Protein AF-A0A8T3NVM3-F1 (afdb_monomer)

Structure (mmCIF, N/CA/C/O backbone):
data_AF-A0A8T3NVM3-F1
#
_entry.id   AF-A0A8T3NVM3-F1
#
loop_
_atom_site.group_PDB
_atom_site.id
_atom_site.type_symbol
_atom_site.label_atom_id
_atom_site.label_alt_id
_atom_site.label_comp_id
_atom_site.label_asym_id
_atom_site.label_entity_id
_atom_site.label_seq_id
_atom_site.pdbx_PDB_ins_code
_atom_site.Cartn_x
_atom_site.Cartn_y
_atom_site.Cartn_z
_atom_site.occupancy
_atom_site.B_iso_or_equiv
_atom_site.auth_seq_id
_atom_site.auth_comp_id
_atom_site.auth_asym_id
_atom_site.auth_atom_id
_atom_site.pdbx_PDB_model_num
ATOM 1 N N . MET A 1 1 ? -12.318 -1.251 -34.751 1.00 45.16 1 MET A N 1
ATOM 2 C CA . MET A 1 1 ? -11.716 -2.064 -33.674 1.00 45.16 1 MET A CA 1
ATOM 3 C C . MET A 1 1 ? -10.345 -1.465 -33.375 1.00 45.16 1 MET A C 1
ATOM 5 O O . MET A 1 1 ? -9.467 -1.567 -34.219 1.00 45.16 1 MET A O 1
ATOM 9 N N . ARG A 1 2 ? -10.193 -0.688 -32.292 1.00 40.38 2 ARG A N 1
ATOM 10 C CA . ARG A 1 2 ? -8.887 -0.103 -31.922 1.00 40.38 2 ARG A CA 1
ATOM 11 C C . ARG A 1 2 ? -8.087 -1.161 -31.154 1.00 40.38 2 ARG A C 1
ATOM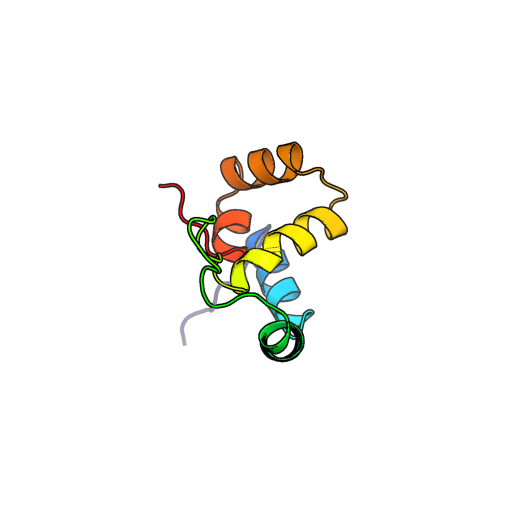 13 O O . ARG A 1 2 ? -8.696 -1.830 -30.320 1.00 40.38 2 ARG A O 1
ATOM 20 N N . PRO A 1 3 ? -6.779 -1.332 -31.400 1.00 49.97 3 PRO A N 1
ATOM 21 C CA . PRO A 1 3 ? -5.987 -2.246 -30.597 1.00 49.97 3 PRO A CA 1
ATOM 22 C C . PRO A 1 3 ? -5.873 -1.642 -29.196 1.00 49.97 3 PRO A C 1
ATOM 24 O O . PRO A 1 3 ? -5.364 -0.534 -29.031 1.00 49.97 3 PRO A O 1
ATOM 27 N N . ILE A 1 4 ? -6.390 -2.347 -28.191 1.00 55.59 4 ILE A N 1
ATOM 28 C CA . ILE A 1 4 ? -6.073 -2.050 -26.796 1.00 55.59 4 ILE A CA 1
ATOM 29 C C . ILE A 1 4 ? -4.613 -2.463 -26.657 1.00 55.59 4 ILE A C 1
ATOM 31 O O . ILE A 1 4 ? -4.301 -3.652 -26.655 1.00 55.59 4 ILE A O 1
ATOM 35 N N . ALA A 1 5 ? -3.704 -1.491 -26.666 1.00 55.91 5 ALA A N 1
ATOM 36 C CA . ALA A 1 5 ? -2.312 -1.765 -26.366 1.00 55.91 5 ALA A CA 1
ATOM 37 C C . ALA A 1 5 ? -2.269 -2.398 -24.970 1.00 55.91 5 ALA A C 1
ATOM 39 O O . ALA A 1 5 ? -2.652 -1.755 -23.994 1.00 55.91 5 ALA A O 1
ATOM 40 N N . SER A 1 6 ? -1.864 -3.668 -24.880 1.00 56.72 6 SER A N 1
ATOM 41 C CA . SER A 1 6 ? -1.624 -4.301 -23.587 1.00 56.72 6 SER A CA 1
ATOM 42 C C . SER A 1 6 ? -0.598 -3.455 -22.834 1.00 56.72 6 SER A C 1
ATOM 44 O O . SER A 1 6 ? 0.442 -3.128 -23.423 1.00 56.72 6 SER A O 1
ATOM 46 N N . PRO A 1 7 ? -0.867 -3.072 -21.576 1.00 55.16 7 PRO A N 1
ATOM 47 C CA . PRO A 1 7 ? 0.118 -2.364 -20.776 1.00 55.16 7 PRO A CA 1
ATOM 48 C C . PRO A 1 7 ? 1.386 -3.227 -20.730 1.00 55.16 7 PRO A C 1
ATOM 50 O O . PRO A 1 7 ? 1.319 -4.432 -20.495 1.00 55.16 7 PRO A O 1
ATOM 53 N N . ARG A 1 8 ? 2.542 -2.637 -21.038 1.00 56.28 8 ARG A N 1
ATOM 54 C CA . ARG A 1 8 ? 3.854 -3.277 -20.874 1.00 56.28 8 ARG A CA 1
ATOM 55 C C . ARG A 1 8 ? 4.617 -2.500 -19.805 1.00 56.28 8 ARG A C 1
ATOM 57 O O . ARG A 1 8 ? 4.541 -1.274 -19.793 1.00 56.28 8 ARG A O 1
ATOM 64 N N . GLY A 1 9 ? 5.350 -3.198 -18.940 1.00 66.50 9 GLY A N 1
ATOM 65 C CA . GLY A 1 9 ? 6.111 -2.591 -17.839 1.00 66.50 9 GLY A CA 1
ATOM 66 C C . GLY A 1 9 ? 5.292 -2.387 -16.558 1.00 66.50 9 GLY A C 1
ATOM 67 O O . GLY A 1 9 ? 4.285 -3.061 -16.352 1.00 66.50 9 GLY A O 1
ATOM 68 N N . GLU A 1 10 ? 5.726 -1.456 -15.706 1.00 59.31 10 GLU A N 1
ATOM 69 C CA . GLU A 1 10 ? 5.193 -1.186 -14.354 1.00 59.31 10 GLU A CA 1
ATOM 70 C C . GLU A 1 10 ? 3.664 -1.015 -14.313 1.00 59.31 10 GLU A C 1
ATOM 72 O O . GLU A 1 10 ? 3.008 -1.506 -13.401 1.00 59.31 10 GLU A O 1
ATOM 77 N N . ASN A 1 11 ? 3.061 -0.422 -15.347 1.00 67.69 11 ASN A N 1
ATOM 78 C CA . ASN A 1 11 ? 1.606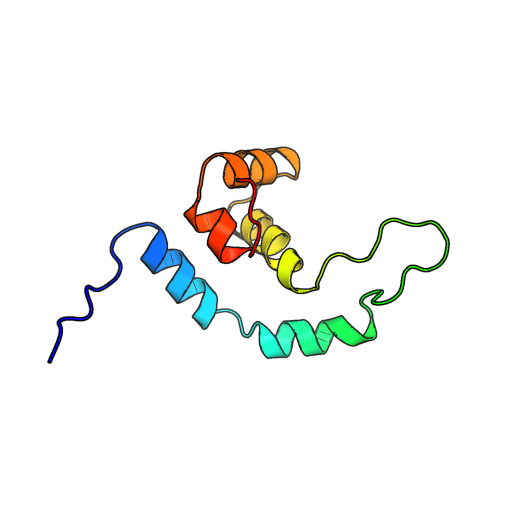 -0.244 -15.435 1.00 67.69 11 ASN A CA 1
ATOM 79 C C . ASN A 1 11 ? 0.820 -1.565 -15.480 1.00 67.69 11 ASN A C 1
ATOM 81 O O . ASN A 1 11 ? -0.308 -1.621 -15.001 1.00 67.69 11 ASN A O 1
ATOM 85 N N . ALA A 1 12 ? 1.390 -2.628 -16.056 1.00 75.12 12 ALA A N 1
ATOM 86 C CA . ALA A 1 12 ? 0.734 -3.934 -16.103 1.00 75.12 12 ALA A CA 1
ATOM 87 C C . ALA A 1 12 ? 0.686 -4.577 -14.714 1.00 75.12 12 ALA A C 1
ATOM 89 O O . ALA A 1 12 ? -0.336 -5.136 -14.335 1.00 75.12 12 ALA A O 1
ATOM 90 N N . PHE A 1 13 ? 1.768 -4.439 -13.943 1.00 77.88 13 PHE A N 1
ATOM 91 C CA . PHE A 1 13 ? 1.847 -4.951 -12.579 1.00 77.88 13 PHE A CA 1
ATOM 92 C C . PHE A 1 13 ? 0.761 -4.333 -11.692 1.00 77.88 13 PHE A C 1
ATOM 94 O O . PHE A 1 13 ? 0.015 -5.062 -11.046 1.00 77.88 13 PHE A O 1
ATOM 101 N N . TRP A 1 14 ? 0.603 -3.007 -11.729 1.00 80.69 14 TRP A N 1
ATOM 102 C CA . TRP A 1 14 ? -0.415 -2.319 -10.927 1.00 80.69 14 TRP A CA 1
ATOM 103 C C . TRP A 1 14 ? -1.841 -2.690 -11.325 1.00 80.69 14 TRP A C 1
ATOM 105 O O . TRP A 1 14 ? -2.685 -2.865 -10.454 1.00 80.69 14 TRP A O 1
ATOM 115 N N . ILE A 1 15 ? -2.104 -2.894 -12.619 1.00 82.00 15 ILE A N 1
ATOM 116 C CA . ILE A 1 15 ? -3.412 -3.368 -13.095 1.00 82.00 15 ILE A CA 1
ATOM 117 C C . ILE A 1 15 ? -3.720 -4.777 -12.578 1.00 82.00 15 ILE A C 1
ATOM 119 O O . ILE A 1 15 ? -4.869 -5.063 -12.247 1.00 82.00 15 ILE A O 1
ATOM 123 N N . GLU A 1 16 ? -2.727 -5.661 -12.499 1.00 84.94 16 GLU A N 1
ATOM 124 C CA . GLU A 1 16 ? -2.940 -6.985 -11.910 1.00 84.94 16 GLU A CA 1
ATOM 125 C C . GLU A 1 16 ? -3.118 -6.902 -10.388 1.00 84.94 16 GLU A C 1
ATOM 127 O O . GLU A 1 16 ? -4.007 -7.555 -9.849 1.00 84.94 16 GLU A O 1
ATOM 132 N N . MET A 1 17 ? -2.366 -6.049 -9.683 1.00 84.25 17 MET A N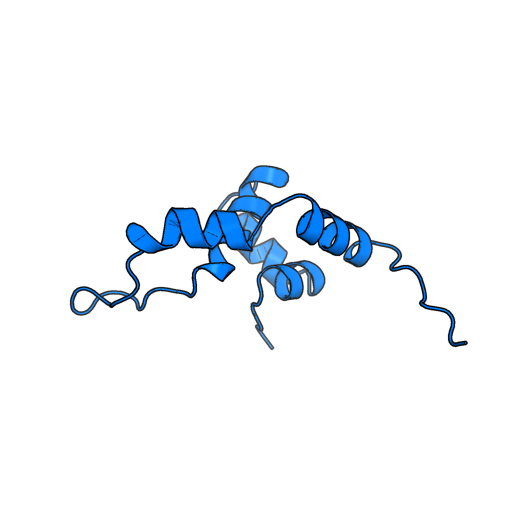 1
ATOM 133 C CA . MET A 1 17 ? -2.560 -5.837 -8.239 1.00 84.25 17 MET A CA 1
ATOM 134 C C . MET A 1 17 ? -3.938 -5.250 -7.906 1.00 84.25 17 MET A C 1
ATOM 136 O O . MET A 1 17 ? -4.539 -5.641 -6.906 1.00 84.25 17 MET A O 1
ATOM 140 N N . GLU A 1 18 ? -4.485 -4.394 -8.773 1.00 82.94 18 GLU A N 1
ATOM 141 C CA . GLU A 1 18 ? -5.870 -3.905 -8.684 1.00 82.94 18 GLU A CA 1
ATOM 142 C C . GLU A 1 18 ? -6.923 -5.016 -8.792 1.00 82.94 18 GLU A C 1
ATOM 144 O O . GLU A 1 18 ? -8.030 -4.875 -8.283 1.00 82.94 18 GLU A O 1
ATOM 149 N N . ARG A 1 19 ? -6.591 -6.138 -9.441 1.00 86.19 19 ARG A N 1
ATOM 150 C CA . ARG A 1 19 ? -7.493 -7.292 -9.583 1.00 86.19 19 ARG A CA 1
ATOM 151 C C . ARG A 1 19 ? -7.309 -8.337 -8.494 1.00 86.19 19 ARG A C 1
ATOM 153 O O . ARG A 1 19 ? -8.260 -9.039 -8.169 1.00 86.19 19 ARG A O 1
ATOM 160 N N . VAL A 1 20 ? -6.086 -8.495 -7.991 1.00 89.62 20 VAL A N 1
ATOM 161 C CA . VAL A 1 20 ? -5.750 -9.526 -6.998 1.00 89.62 20 VAL A CA 1
ATOM 162 C C . VAL A 1 20 ? -6.334 -9.186 -5.631 1.00 89.62 20 VAL A C 1
ATOM 164 O O . VAL A 1 20 ? -6.789 -10.082 -4.922 1.00 89.62 20 VAL A O 1
ATOM 167 N N . VAL A 1 21 ? -6.325 -7.908 -5.253 1.00 88.12 21 VAL A N 1
ATOM 168 C CA . VAL A 1 21 ? -6.872 -7.464 -3.970 1.00 88.12 21 VAL A CA 1
ATOM 169 C C . VAL A 1 21 ? -8.333 -7.038 -4.152 1.00 88.12 21 VAL A C 1
ATOM 171 O O . VAL A 1 21 ? -8.612 -6.180 -4.990 1.00 88.12 21 VAL A O 1
ATOM 174 N N . PRO A 1 22 ? -9.284 -7.571 -3.362 1.00 90.88 22 PRO A N 1
ATOM 175 C CA . PRO A 1 22 ? -10.677 -7.141 -3.412 1.00 90.88 22 PRO A CA 1
ATOM 176 C C . PRO A 1 22 ? -10.850 -5.809 -2.662 1.00 90.88 22 PRO A C 1
ATOM 178 O O . PRO A 1 22 ? -11.362 -5.765 -1.545 1.00 90.88 22 PRO A O 1
ATOM 181 N N . TRP A 1 23 ? -10.395 -4.704 -3.262 1.00 88.12 23 TRP A N 1
ATOM 182 C CA . TRP A 1 23 ? -10.332 -3.388 -2.608 1.00 88.12 23 TRP A CA 1
ATOM 183 C C . TRP A 1 23 ? -11.667 -2.917 -2.038 1.00 88.12 23 TRP A C 1
ATOM 185 O O . TRP A 1 23 ? -11.705 -2.434 -0.914 1.00 88.12 23 TRP A O 1
ATOM 195 N N . ALA A 1 24 ? -12.767 -3.102 -2.771 1.00 87.81 24 ALA A N 1
ATOM 196 C CA . ALA A 1 24 ? -14.091 -2.689 -2.309 1.00 87.81 24 ALA A CA 1
ATOM 197 C C . ALA A 1 24 ? -14.518 -3.428 -1.028 1.00 87.81 24 ALA A C 1
ATOM 199 O O . ALA A 1 24 ? -15.003 -2.807 -0.085 1.00 87.81 24 ALA A O 1
ATOM 200 N N . GLU A 1 25 ? -14.299 -4.742 -0.973 1.00 90.88 25 GLU A N 1
ATOM 201 C CA . GLU A 1 25 ? -14.624 -5.571 0.195 1.00 90.88 25 GLU A CA 1
ATOM 202 C C . GLU A 1 25 ? -13.698 -5.255 1.370 1.00 90.88 25 GLU A C 1
ATOM 204 O O . GLU A 1 25 ? -14.145 -5.164 2.511 1.00 90.88 25 GLU A O 1
ATOM 209 N N . LEU A 1 26 ? -12.414 -5.028 1.087 1.00 88.88 26 LEU A N 1
ATOM 210 C CA . LEU A 1 26 ? -11.429 -4.629 2.083 1.00 88.88 26 LEU A CA 1
ATOM 211 C C . LEU A 1 26 ? -11.782 -3.268 2.702 1.00 88.88 26 LEU A C 1
ATOM 213 O O . LEU A 1 26 ? -11.788 -3.129 3.924 1.00 88.88 26 LEU A O 1
ATOM 217 N N . CYS A 1 27 ? -12.121 -2.278 1.875 1.00 87.06 27 CYS A N 1
ATOM 218 C CA . CYS A 1 27 ? -12.580 -0.975 2.342 1.00 87.06 27 CYS A CA 1
ATOM 219 C C . CYS A 1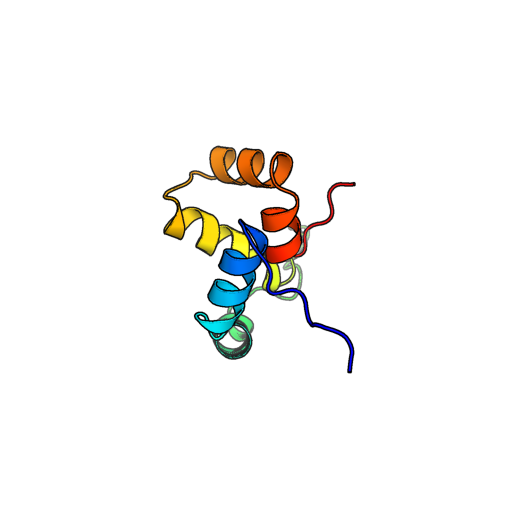 27 ? -13.853 -1.109 3.182 1.00 87.06 27 CYS A C 1
ATOM 221 O O . CYS A 1 27 ? -13.887 -0.563 4.280 1.00 87.06 27 CYS A O 1
ATOM 223 N N . ALA A 1 28 ? -14.845 -1.884 2.730 1.00 89.62 28 ALA A N 1
ATOM 224 C CA . ALA A 1 28 ? -16.082 -2.118 3.477 1.00 89.62 28 ALA A CA 1
ATOM 225 C C . ALA A 1 28 ? -15.847 -2.821 4.827 1.00 89.62 28 ALA A C 1
ATOM 227 O O . ALA A 1 28 ? -16.545 -2.551 5.800 1.00 89.62 28 ALA A O 1
ATOM 228 N N . LEU A 1 29 ? -14.850 -3.707 4.911 1.00 90.88 29 LEU A N 1
ATOM 229 C CA . LEU A 1 29 ? -14.479 -4.377 6.157 1.00 90.88 29 LEU A CA 1
ATOM 230 C C . LEU A 1 29 ? -13.844 -3.414 7.171 1.00 90.88 29 LEU A C 1
ATOM 232 O O . LEU A 1 29 ? -14.033 -3.571 8.376 1.00 90.88 29 LEU A O 1
ATOM 236 N N . ILE A 1 30 ? -13.068 -2.441 6.694 1.00 87.31 30 ILE A N 1
ATOM 237 C CA . ILE A 1 30 ? -12.299 -1.521 7.543 1.00 87.31 30 ILE A CA 1
ATOM 238 C C . ILE A 1 30 ? -13.092 -0.258 7.882 1.00 87.31 30 ILE A C 1
ATOM 240 O O . ILE A 1 30 ? -12.899 0.307 8.957 1.00 87.31 30 ILE A O 1
ATOM 244 N N . GLU A 1 31 ? -14.005 0.169 7.012 1.00 85.75 31 GLU A N 1
ATOM 245 C CA . GLU A 1 31 ? -14.846 1.356 7.184 1.00 85.75 31 GLU A CA 1
ATOM 246 C C . GLU A 1 31 ? -15.471 1.493 8.589 1.00 85.75 31 GLU A C 1
ATOM 248 O O . GLU A 1 31 ? -15.352 2.577 9.161 1.00 85.75 31 GLU A O 1
ATOM 253 N N . PRO A 1 32 ? -16.027 0.441 9.231 1.00 87.00 32 PRO A N 1
ATOM 254 C CA . PRO A 1 32 ? -16.652 0.567 10.551 1.00 87.00 32 PRO A CA 1
ATOM 255 C C . PRO A 1 32 ? -15.686 0.943 11.683 1.00 87.00 32 PRO A C 1
ATOM 257 O O . PRO A 1 32 ? -16.120 1.442 12.720 1.00 87.00 32 PRO A O 1
ATOM 260 N N . VAL A 1 33 ? -14.389 0.665 11.515 1.00 85.56 33 VAL A N 1
ATOM 261 C CA . VAL A 1 33 ? -13.338 0.961 12.504 1.00 85.56 33 VAL A CA 1
ATOM 262 C C . VAL A 1 33 ? -12.422 2.099 12.060 1.00 85.56 33 VAL A C 1
ATOM 264 O O . VAL A 1 33 ? -11.612 2.581 12.854 1.00 85.56 33 VAL A O 1
ATOM 267 N N . TYR A 1 34 ? -12.536 2.539 10.805 1.00 80.94 34 TYR A N 1
ATOM 268 C CA . TYR A 1 34 ? -11.767 3.655 10.289 1.00 80.94 34 TYR A CA 1
ATOM 269 C C . TYR A 1 34 ? -12.386 4.969 10.764 1.00 80.94 34 TYR A C 1
ATOM 271 O O . TYR A 1 34 ? -13.570 5.215 10.530 1.00 80.94 34 TYR A O 1
ATOM 279 N N . PRO A 1 35 ? -11.616 5.848 11.420 1.00 71.50 35 PRO A N 1
ATOM 280 C CA . PRO A 1 35 ? -12.140 7.134 11.848 1.00 71.50 35 PRO A CA 1
ATOM 281 C C . PRO A 1 35 ? -12.473 7.963 10.605 1.00 71.50 35 PRO A C 1
ATOM 283 O O . PRO A 1 35 ? -11.573 8.470 9.955 1.00 71.50 35 PRO A O 1
ATOM 286 N N . CYS A 1 36 ? -13.751 8.079 10.247 1.00 63.56 36 CYS A N 1
ATOM 287 C CA . CYS A 1 36 ? -14.185 8.848 9.073 1.00 63.56 36 CYS A CA 1
ATOM 288 C C . CYS A 1 36 ? -14.399 10.340 9.392 1.00 63.56 36 CYS A C 1
ATOM 290 O O . CYS A 1 36 ? -14.327 11.195 8.512 1.00 63.56 36 CYS A O 1
ATOM 292 N N . GLU A 1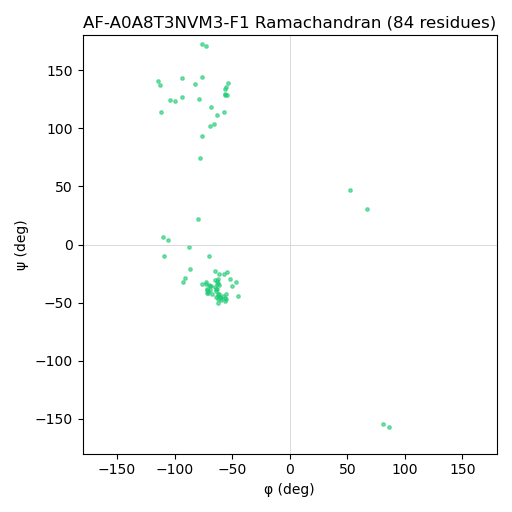 37 ? -14.592 10.661 10.670 1.00 61.69 37 GLU A N 1
ATOM 293 C CA . GLU A 1 37 ? -14.772 12.015 11.189 1.00 61.69 37 GLU A CA 1
ATOM 294 C C . GLU A 1 37 ? -13.561 12.393 12.060 1.00 61.69 37 GLU A C 1
ATOM 296 O O . GLU A 1 37 ? -13.091 11.570 12.855 1.00 61.69 37 GLU A O 1
ATOM 301 N N . PRO A 1 38 ? -13.023 13.620 11.947 1.00 59.72 38 PRO A N 1
ATOM 302 C CA . PRO A 1 38 ? -11.970 14.076 12.842 1.00 59.72 38 PRO A CA 1
ATOM 303 C C . PRO A 1 38 ? -12.500 14.142 14.281 1.00 59.72 38 PRO A C 1
ATOM 305 O O . PRO A 1 38 ? -13.326 14.985 14.628 1.00 59.72 38 PRO A O 1
ATOM 308 N N . VAL A 1 39 ? -11.999 13.260 15.149 1.00 59.25 39 VAL A N 1
ATOM 309 C CA . VAL A 1 39 ? -12.263 13.328 16.590 1.00 59.25 39 VAL A CA 1
ATOM 310 C C . VAL A 1 39 ? -11.393 14.447 17.176 1.00 59.25 39 VAL A C 1
ATOM 312 O O . VAL A 1 39 ? -10.218 14.254 17.486 1.00 59.25 39 VAL A O 1
ATOM 315 N N . GLY A 1 40 ? -11.955 15.653 17.280 1.00 67.19 40 GLY A N 1
ATOM 316 C CA . GLY A 1 40 ? -11.263 16.839 17.801 1.00 67.19 40 GLY A CA 1
ATOM 317 C C . GLY A 1 40 ? -10.361 17.541 16.775 1.00 67.19 40 GLY A C 1
ATOM 318 O O . GLY A 1 40 ? -10.576 17.454 15.571 1.00 67.19 40 GLY A O 1
ATOM 319 N N . ALA A 1 41 ? -9.332 18.258 17.242 1.00 59.22 41 ALA A N 1
ATOM 320 C CA . ALA A 1 41 ? -8.406 19.034 16.398 1.00 59.22 41 ALA A CA 1
ATOM 321 C C . ALA A 1 41 ? -7.309 18.181 15.712 1.00 59.22 41 ALA A C 1
ATOM 323 O O . ALA A 1 41 ? -6.235 18.685 15.383 1.00 59.22 41 ALA A O 1
ATOM 324 N N . GLY A 1 42 ? -7.544 16.875 15.554 1.00 62.97 42 GLY A N 1
ATOM 325 C CA . GLY A 1 42 ? -6.590 15.932 14.970 1.00 62.97 42 GLY A CA 1
ATOM 326 C C . GLY A 1 42 ? -6.431 16.081 13.454 1.00 62.97 42 GLY A C 1
ATOM 327 O O . GLY A 1 42 ? -7.181 16.798 12.787 1.00 62.97 42 GLY A O 1
ATOM 328 N N . ARG A 1 43 ? -5.442 15.375 12.886 1.00 59.00 43 ARG A N 1
ATOM 329 C CA . ARG A 1 43 ? -5.288 15.278 11.426 1.00 59.00 43 ARG A CA 1
ATOM 330 C C . ARG A 1 43 ? -6.583 14.740 10.822 1.00 59.00 43 ARG A C 1
ATOM 332 O O . ARG A 1 43 ? -7.130 13.756 11.316 1.00 59.00 43 ARG A O 1
ATOM 339 N N . ARG A 1 44 ? -7.053 15.382 9.747 1.00 62.44 44 ARG A N 1
ATOM 340 C CA . ARG A 1 44 ? -8.210 14.891 8.996 1.00 62.44 44 ARG A CA 1
ATOM 341 C C . ARG A 1 44 ? -7.943 13.452 8.556 1.00 62.44 44 ARG A C 1
ATOM 343 O O . ARG A 1 44 ? -6.841 13.191 8.062 1.00 62.44 44 ARG A O 1
ATOM 350 N N . PRO A 1 45 ? -8.925 12.553 8.700 1.00 63.16 45 PRO A N 1
ATOM 351 C CA . PRO A 1 45 ? -8.816 11.228 8.135 1.00 63.16 45 PRO A CA 1
ATOM 352 C C . PRO A 1 45 ? -8.516 11.325 6.650 1.00 63.16 45 PRO A C 1
ATOM 354 O O . PRO A 1 45 ? -9.156 12.068 5.901 1.00 63.16 45 PRO A O 1
ATOM 357 N N . VAL A 1 46 ? -7.481 10.615 6.239 1.00 70.19 46 VAL A N 1
ATOM 358 C CA . VAL A 1 46 ? -7.162 10.456 4.831 1.00 70.19 46 VAL A CA 1
ATOM 359 C C . VAL A 1 46 ? -8.150 9.442 4.253 1.00 70.19 46 VAL A C 1
ATOM 361 O O . VAL A 1 46 ? -8.561 8.528 4.949 1.00 70.19 46 VAL A O 1
ATOM 364 N N . GLY A 1 47 ? -8.598 9.607 3.005 1.00 75.62 47 GLY A N 1
ATOM 365 C CA . GLY A 1 47 ? -9.529 8.631 2.416 1.00 75.62 47 GLY A CA 1
ATOM 366 C C . GLY A 1 47 ? -8.972 7.203 2.513 1.00 75.62 47 GLY A C 1
ATOM 367 O O . GLY A 1 47 ? -7.774 7.019 2.287 1.00 75.62 47 GLY A O 1
ATOM 368 N N . LEU A 1 48 ? -9.831 6.224 2.836 1.00 77.44 48 LEU A N 1
ATOM 369 C CA . LEU A 1 48 ? -9.491 4.799 3.020 1.00 77.44 48 LEU A CA 1
ATOM 370 C C . LEU A 1 48 ? -8.611 4.230 1.897 1.00 77.44 48 LEU A C 1
ATOM 372 O O . LEU A 1 48 ? -7.733 3.413 2.152 1.00 77.44 48 LEU A O 1
ATOM 376 N N . GLU A 1 49 ? -8.785 4.738 0.678 1.00 72.50 49 GLU A N 1
ATOM 377 C CA . GLU A 1 49 ? -7.973 4.439 -0.507 1.00 72.50 49 GLU A CA 1
ATOM 378 C C . GLU A 1 49 ? -6.456 4.602 -0.286 1.00 72.50 49 GLU A C 1
ATOM 380 O O . GLU A 1 49 ? -5.656 3.864 -0.855 1.00 72.50 49 GLU A O 1
ATOM 385 N N . ARG A 1 50 ? -6.020 5.504 0.606 1.00 79.81 50 ARG A N 1
ATOM 386 C CA . ARG A 1 50 ? -4.592 5.681 0.936 1.00 79.81 50 ARG A CA 1
ATOM 387 C C . ARG A 1 50 ? -3.993 4.518 1.726 1.00 79.81 50 ARG A C 1
ATOM 389 O O . ARG A 1 50 ? -2.772 4.442 1.838 1.00 79.81 50 ARG A O 1
ATOM 396 N N . MET A 1 51 ? -4.808 3.576 2.208 1.00 85.56 51 MET A N 1
ATOM 397 C CA . MET A 1 51 ? -4.323 2.319 2.781 1.00 85.56 51 MET A CA 1
ATOM 398 C C . MET A 1 51 ? -3.445 1.531 1.796 1.00 85.56 51 MET A C 1
ATOM 400 O O . MET A 1 51 ? -2.566 0.786 2.226 1.00 85.56 51 MET A O 1
ATOM 404 N N . ARG A 1 52 ? -3.620 1.731 0.484 1.00 89.06 52 ARG A N 1
ATOM 405 C CA . ARG A 1 52 ? -2.802 1.102 -0.566 1.00 89.06 52 ARG A CA 1
ATOM 406 C C . ARG A 1 52 ? -1.291 1.335 -0.390 1.00 89.06 52 ARG A C 1
ATOM 408 O O . ARG A 1 52 ? -0.501 0.504 -0.826 1.00 89.06 52 ARG A O 1
ATOM 415 N N . ILE A 1 53 ? -0.878 2.398 0.308 1.00 91.19 53 ILE A N 1
ATOM 416 C CA . ILE A 1 53 ? 0.530 2.648 0.672 1.00 91.19 53 ILE A CA 1
ATOM 417 C C . ILE A 1 53 ? 1.087 1.525 1.557 1.00 91.19 53 ILE A C 1
ATOM 419 O O . ILE A 1 53 ? 2.188 1.040 1.305 1.00 91.19 53 ILE A O 1
ATOM 423 N N . TYR A 1 54 ? 0.312 1.049 2.536 1.00 90.12 54 TYR A N 1
ATOM 424 C CA . TYR A 1 54 ? 0.733 -0.043 3.419 1.00 90.12 54 TYR A CA 1
ATOM 425 C C . TYR A 1 54 ? 0.909 -1.362 2.659 1.00 90.12 54 TYR A C 1
ATOM 427 O O . TYR A 1 54 ? 1.773 -2.166 3.002 1.00 90.12 54 TYR A O 1
ATOM 435 N N . PHE A 1 55 ? 0.137 -1.578 1.590 1.00 91.25 55 PHE A N 1
ATOM 436 C CA . PHE A 1 55 ? 0.324 -2.736 0.715 1.00 91.25 55 PHE A CA 1
ATOM 437 C C . PHE A 1 55 ? 1.639 -2.653 -0.055 1.00 91.25 55 PHE A C 1
ATOM 439 O O . PHE A 1 55 ? 2.363 -3.641 -0.108 1.00 91.25 55 PHE A O 1
ATOM 446 N N . ILE A 1 56 ? 1.996 -1.479 -0.584 1.00 91.94 56 ILE A N 1
ATOM 447 C CA . ILE A 1 56 ? 3.302 -1.273 -1.228 1.00 91.94 56 ILE A CA 1
ATOM 448 C C . ILE A 1 56 ? 4.432 -1.521 -0.225 1.00 91.94 56 ILE A C 1
ATOM 450 O O . ILE A 1 56 ? 5.379 -2.241 -0.539 1.00 91.94 56 ILE A O 1
ATOM 454 N N . GLN A 1 57 ? 4.311 -0.983 0.991 1.00 94.00 57 GLN A N 1
ATOM 455 C CA . GLN A 1 57 ? 5.283 -1.234 2.053 1.00 94.00 57 GLN A CA 1
ATOM 456 C C . GLN A 1 57 ? 5.440 -2.723 2.335 1.00 94.00 57 GLN A C 1
ATOM 458 O O . GLN A 1 57 ? 6.564 -3.209 2.385 1.00 94.00 57 GLN A O 1
ATOM 463 N N . GLN A 1 58 ? 4.339 -3.465 2.445 1.00 92.88 58 GLN A N 1
ATOM 464 C CA . GLN A 1 58 ? 4.390 -4.893 2.736 1.00 92.88 58 GLN A CA 1
ATOM 465 C C . GLN A 1 58 ? 4.919 -5.728 1.561 1.00 92.88 58 GLN A C 1
ATOM 467 O O . GLN A 1 58 ? 5.707 -6.647 1.764 1.00 92.88 58 GLN A O 1
ATOM 472 N N . TRP A 1 59 ? 4.511 -5.427 0.326 1.00 91.31 59 TRP A N 1
ATOM 473 C CA . TRP A 1 59 ? 4.925 -6.182 -0.862 1.00 91.31 59 TRP A CA 1
ATOM 474 C C . TRP A 1 59 ? 6.402 -6.002 -1.197 1.00 91.31 59 TRP A C 1
ATOM 476 O O . TRP A 1 59 ? 7.045 -6.951 -1.640 1.00 91.31 59 TRP A O 1
ATOM 486 N N . PHE A 1 60 ? 6.935 -4.803 -0.971 1.00 90.31 60 PHE A N 1
ATOM 487 C CA . PHE A 1 60 ? 8.326 -4.466 -1.275 1.00 90.31 60 PHE A CA 1
ATOM 488 C C . PHE A 1 60 ? 9.213 -4.373 -0.026 1.00 90.31 60 PHE A C 1
ATOM 490 O O . PHE A 1 60 ? 10.394 -4.055 -0.144 1.00 90.31 60 PHE A O 1
ATOM 497 N N . ASN A 1 61 ? 8.667 -4.679 1.156 1.00 95.06 61 ASN A N 1
ATOM 498 C CA . ASN A 1 61 ? 9.340 -4.575 2.452 1.00 95.06 61 ASN A CA 1
ATOM 499 C C . ASN A 1 61 ? 9.972 -3.184 2.685 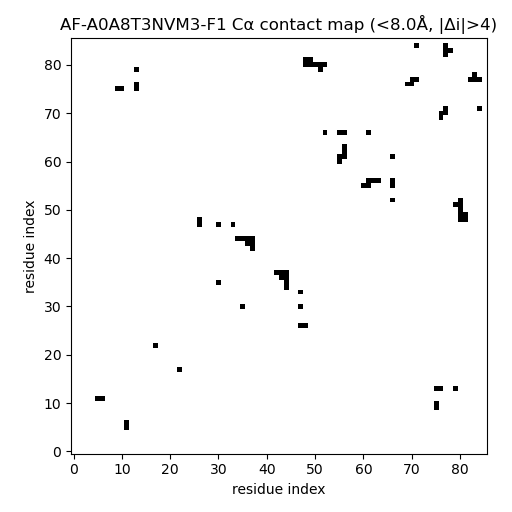1.00 95.06 61 ASN A C 1
ATOM 501 O O . ASN A 1 61 ? 11.140 -3.066 3.065 1.00 95.06 61 ASN A O 1
ATOM 505 N N . LEU A 1 62 ? 9.205 -2.125 2.404 1.00 95.38 62 LEU A N 1
ATOM 506 C CA . LEU A 1 62 ? 9.641 -0.732 2.527 1.00 95.38 62 LEU A CA 1
ATOM 507 C C . LEU A 1 62 ? 9.263 -0.148 3.888 1.00 95.38 62 LEU A C 1
ATOM 509 O O . LEU A 1 62 ? 8.180 -0.395 4.415 1.00 95.38 62 LEU A O 1
ATOM 513 N N . SER A 1 63 ? 10.147 0.692 4.421 1.00 95.12 63 SER A N 1
ATOM 514 C CA . SER A 1 63 ? 9.860 1.560 5.566 1.00 95.12 63 SER A CA 1
ATOM 515 C C . SER A 1 63 ? 9.009 2.773 5.163 1.00 95.12 63 SER A C 1
ATOM 517 O O . SER A 1 63 ? 8.796 3.022 3.974 1.00 95.12 63 SER A O 1
ATOM 519 N N . ASP A 1 64 ? 8.544 3.558 6.143 1.00 92.31 64 ASP A N 1
ATOM 520 C CA . ASP A 1 64 ? 7.816 4.814 5.880 1.00 92.31 64 ASP A CA 1
ATOM 521 C C . ASP A 1 64 ? 8.624 5.797 5.014 1.00 92.31 64 ASP A C 1
ATOM 523 O O . ASP A 1 64 ? 8.100 6.228 3.987 1.00 92.31 64 ASP A O 1
ATOM 527 N N . PRO A 1 65 ? 9.911 6.091 5.307 1.00 94.69 65 PRO A N 1
ATOM 528 C CA . PRO A 1 65 ? 10.700 6.942 4.419 1.00 94.69 65 PRO A CA 1
ATOM 529 C C . PRO A 1 65 ? 10.899 6.317 3.034 1.00 94.69 65 PRO A C 1
ATOM 531 O O . PRO A 1 65 ? 10.842 7.007 2.027 1.00 94.69 65 PRO A O 1
ATOM 534 N N . ALA A 1 66 ? 11.101 4.998 2.956 1.00 94.44 66 ALA A N 1
ATOM 535 C CA . ALA A 1 66 ? 11.380 4.342 1.681 1.00 94.44 66 ALA A CA 1
ATOM 536 C C . ALA A 1 66 ? 10.162 4.311 0.741 1.00 94.44 66 ALA A C 1
ATOM 538 O O . ALA A 1 66 ? 10.332 4.425 -0.471 1.00 94.44 66 ALA A O 1
ATOM 539 N N . VAL A 1 67 ? 8.939 4.168 1.269 1.00 94.69 67 VAL A N 1
ATOM 540 C CA . VAL A 1 67 ? 7.733 4.257 0.430 1.00 94.69 67 VAL A CA 1
ATOM 541 C C . VAL A 1 67 ? 7.452 5.690 -0.011 1.00 94.69 67 VAL A C 1
ATOM 543 O O . VAL A 1 67 ? 6.959 5.890 -1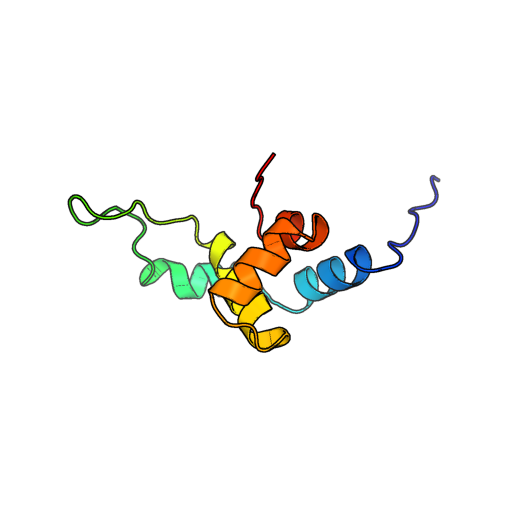.117 1.00 94.69 67 VAL A O 1
ATOM 546 N N . GLU A 1 68 ? 7.791 6.684 0.813 1.00 93.00 68 GLU A N 1
ATOM 547 C CA . GLU A 1 68 ? 7.691 8.092 0.435 1.00 93.00 68 GLU A CA 1
ATOM 548 C C . GLU A 1 68 ? 8.608 8.402 -0.756 1.00 93.00 68 GLU A C 1
ATOM 550 O O . GLU A 1 68 ? 8.124 8.892 -1.776 1.00 93.00 68 GLU A O 1
ATOM 555 N N . GLU A 1 69 ? 9.883 8.008 -0.691 1.00 94.38 69 GLU A N 1
ATOM 5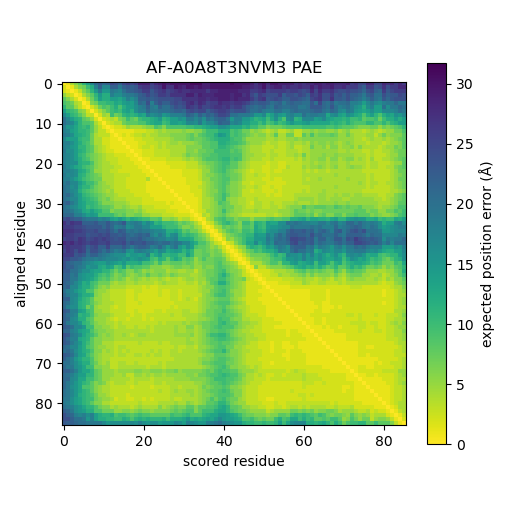56 C CA . GLU A 1 69 ? 10.819 8.138 -1.818 1.00 94.38 69 GLU A CA 1
ATOM 557 C C . GLU A 1 69 ? 10.309 7.401 -3.070 1.00 94.38 69 GLU A C 1
ATOM 559 O O . GLU A 1 69 ? 10.270 7.964 -4.164 1.00 94.38 69 GLU A O 1
ATOM 564 N N . ALA A 1 70 ? 9.804 6.170 -2.916 1.00 92.06 70 ALA A N 1
ATOM 565 C CA . ALA A 1 70 ? 9.250 5.408 -4.037 1.00 92.06 70 ALA A CA 1
ATOM 566 C C . ALA A 1 70 ? 8.038 6.103 -4.697 1.00 92.06 70 ALA A C 1
ATOM 568 O O . ALA A 1 70 ? 7.860 6.031 -5.918 1.00 92.06 70 ALA A O 1
ATOM 569 N N . LEU A 1 71 ? 7.204 6.789 -3.908 1.00 91.06 71 LEU A N 1
ATOM 570 C CA . LEU A 1 71 ? 6.077 7.581 -4.405 1.00 91.06 71 LEU A CA 1
ATOM 571 C C . LEU A 1 71 ? 6.535 8.871 -5.099 1.00 91.06 71 LEU A C 1
ATOM 573 O O . LEU A 1 71 ? 5.911 9.278 -6.081 1.00 91.06 71 LEU A O 1
ATOM 577 N N . TYR A 1 72 ? 7.617 9.506 -4.646 1.00 90.25 72 TYR A N 1
ATOM 578 C CA . TYR A 1 72 ? 8.201 10.642 -5.364 1.00 90.25 72 TYR A CA 1
ATOM 579 C C . TYR A 1 72 ? 8.742 10.218 -6.738 1.00 90.25 72 TYR A C 1
ATOM 581 O O . TYR A 1 72 ? 8.423 10.860 -7.749 1.00 90.25 72 TYR A O 1
ATOM 589 N N . ASP A 1 73 ? 9.461 9.096 -6.794 1.00 91.12 73 ASP A N 1
ATOM 590 C CA . ASP A 1 73 ? 10.152 8.629 -7.999 1.00 91.12 73 ASP A CA 1
ATOM 591 C C . ASP A 1 73 ? 9.220 8.004 -9.052 1.00 91.12 73 ASP A C 1
ATOM 593 O O . ASP A 1 73 ? 9.444 8.160 -10.257 1.00 91.12 73 ASP A O 1
ATOM 597 N N . SER A 1 74 ? 8.141 7.321 -8.643 1.00 88.69 74 SER A N 1
ATOM 598 C CA . SER A 1 74 ? 7.273 6.584 -9.573 1.00 88.69 74 SER A CA 1
ATOM 599 C C . SER A 1 74 ? 5.880 7.196 -9.726 1.00 88.69 74 SER A C 1
ATOM 601 O O . SER A 1 74 ? 5.020 7.141 -8.843 1.00 88.69 74 SER A O 1
ATOM 603 N N . ARG A 1 75 ? 5.591 7.689 -10.937 1.00 86.25 75 ARG A N 1
ATOM 604 C CA . ARG A 1 75 ? 4.231 8.106 -11.333 1.00 86.25 75 ARG A CA 1
ATOM 605 C C . ARG A 1 75 ? 3.225 6.950 -11.310 1.00 86.25 75 ARG A C 1
ATOM 607 O O . ARG A 1 75 ? 2.045 7.190 -11.074 1.00 86.25 75 ARG A O 1
ATOM 614 N N . ALA A 1 76 ? 3.671 5.717 -11.553 1.00 85.75 76 ALA A N 1
ATOM 615 C CA . ALA A 1 76 ? 2.798 4.547 -11.559 1.00 85.75 76 ALA A CA 1
ATOM 616 C C . ALA A 1 76 ? 2.337 4.184 -10.137 1.00 85.75 76 ALA A C 1
ATOM 618 O O . ALA A 1 76 ? 1.150 3.942 -9.925 1.00 85.75 76 ALA A O 1
ATOM 619 N N . LEU A 1 77 ? 3.245 4.252 -9.154 1.00 88.00 77 LEU A N 1
ATOM 620 C CA . LEU A 1 77 ? 2.900 4.095 -7.738 1.00 88.00 77 LEU A CA 1
ATOM 621 C C . LEU A 1 77 ? 1.931 5.184 -7.269 1.00 88.00 77 LEU A C 1
ATOM 623 O O . LEU A 1 77 ? 0.921 4.869 -6.644 1.00 88.00 77 LEU A O 1
ATOM 627 N N . ARG A 1 78 ? 2.187 6.448 -7.636 1.00 88.00 78 ARG A N 1
ATOM 628 C CA . ARG A 1 78 ? 1.281 7.578 -7.360 1.00 88.00 78 ARG A CA 1
ATOM 629 C C . ARG A 1 78 ? -0.127 7.355 -7.898 1.00 88.00 78 ARG A C 1
ATOM 631 O O . ARG A 1 78 ? -1.097 7.543 -7.165 1.00 88.00 78 ARG A O 1
ATOM 638 N N . ALA A 1 79 ? -0.233 6.910 -9.150 1.00 86.19 79 ALA A N 1
ATOM 639 C CA . ALA A 1 79 ? -1.513 6.586 -9.769 1.00 86.19 79 ALA A CA 1
ATOM 640 C C . ALA A 1 79 ? -2.228 5.442 -9.034 1.00 86.19 79 ALA A C 1
ATOM 642 O O . ALA A 1 79 ? -3.425 5.540 -8.785 1.00 86.19 79 ALA A O 1
ATOM 643 N N . PHE A 1 80 ? -1.496 4.397 -8.636 1.00 86.44 80 PHE A N 1
ATOM 644 C CA . PHE A 1 80 ? -2.049 3.256 -7.905 1.00 86.44 80 PHE A CA 1
ATOM 645 C C . PHE A 1 80 ? -2.601 3.638 -6.520 1.00 86.44 80 PHE A C 1
ATOM 647 O O . PHE A 1 80 ? -3.673 3.170 -6.135 1.00 86.44 80 PHE A O 1
ATOM 654 N N . VAL A 1 81 ? -1.923 4.521 -5.777 1.00 87.62 81 VAL A N 1
ATOM 655 C CA . VAL A 1 81 ? -2.397 4.984 -4.455 1.00 87.62 81 VAL A CA 1
ATOM 656 C C . VAL A 1 81 ? -3.341 6.191 -4.514 1.00 87.62 81 VAL A C 1
ATOM 658 O O . VAL A 1 81 ? -3.803 6.658 -3.472 1.00 87.62 81 VAL A O 1
ATOM 661 N N . GLY A 1 82 ? -3.609 6.729 -5.707 1.00 83.69 82 GLY A N 1
ATOM 662 C CA . GLY A 1 82 ? -4.472 7.896 -5.898 1.00 83.69 82 GLY A CA 1
ATOM 663 C C . GLY A 1 82 ? -3.904 9.198 -5.321 1.00 83.69 82 GLY A C 1
ATOM 664 O O . GLY A 1 82 ? -4.666 10.055 -4.871 1.00 83.69 82 GLY A O 1
ATOM 665 N N . ILE A 1 83 ? -2.575 9.351 -5.294 1.00 81.00 83 ILE A N 1
ATOM 666 C CA . ILE A 1 83 ? -1.909 10.581 -4.848 1.00 81.00 83 ILE A CA 1
ATOM 667 C C . ILE A 1 83 ? -1.407 11.351 -6.064 1.00 81.00 83 ILE A C 1
ATOM 669 O O . ILE A 1 83 ? -0.605 10.844 -6.842 1.00 81.00 83 ILE A O 1
ATOM 673 N N . ASP A 1 84 ? -1.826 12.609 -6.175 1.00 75.38 84 ASP A N 1
ATOM 674 C CA . ASP A 1 84 ? -1.216 13.576 -7.080 1.00 75.38 84 ASP A CA 1
ATOM 675 C C . ASP A 1 84 ? -0.255 14.475 -6.290 1.00 75.38 84 ASP A C 1
ATOM 677 O O . ASP A 1 84 ? -0.648 15.078 -5.289 1.00 75.38 84 ASP A O 1
ATOM 681 N N . LEU A 1 85 ? 1.009 14.522 -6.716 1.00 68.62 85 LEU A N 1
ATOM 682 C CA . LEU A 1 85 ? 2.050 15.374 -6.119 1.00 68.62 85 LEU A CA 1
ATOM 683 C C . LEU A 1 85 ? 2.462 16.530 -7.050 1.00 68.62 85 LEU A C 1
ATOM 685 O O .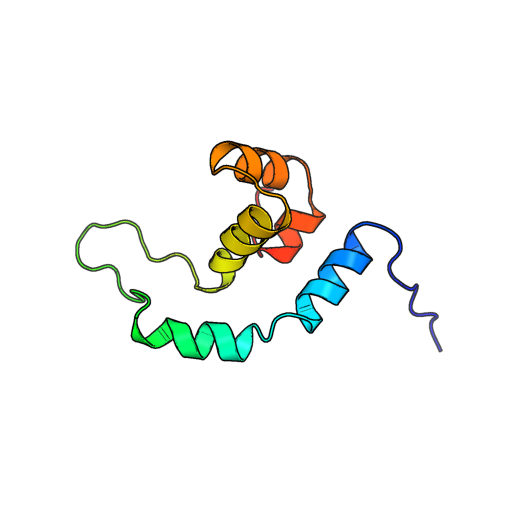 LEU A 1 85 ? 3.394 17.258 -6.711 1.00 68.62 85 LEU A O 1
ATOM 689 N N . GLY A 1 86 ? 1.779 16.718 -8.189 1.00 59.66 86 GLY A N 1
ATOM 690 C CA . GLY A 1 86 ? 2.218 17.631 -9.252 1.00 59.66 86 GLY A CA 1
ATOM 691 C C . GLY A 1 86 ? 3.167 16.984 -10.257 1.00 59.66 86 GLY A C 1
ATOM 692 O O . GLY A 1 86 ? 3.937 16.056 -9.891 1.00 59.66 86 GLY A O 1
#

Solvent-accessible surface area (backbone atoms only — not comparable to full-atom values): 5421 Å² total; per-residue (Å²): 138,79,84,78,74,75,67,72,65,74,61,35,57,54,57,49,52,63,66,73,47,64,56,71,62,52,48,63,70,43,51,89,78,48,66,82,63,55,81,67,97,51,78,70,55,72,64,74,66,51,54,49,52,59,50,52,20,64,77,69,70,40,52,76,70,53,44,51,52,49,43,72,75,28,69,62,53,18,60,73,36,72,52,85,87,127

Nearest PDB structures (foldseek):
  4abx-assembly2_B  TM=1.908E-01  e=5.762E+00  Deinococcus radiodurans R1 = ATCC 13939 = DSM 20539
  6h4h-assembly1_A  TM=2.033E-01  e=8.216E+00  Homo sapiens

pLDDT: mean 79.45, std 13.91, range [40.38, 95.38]

Secondary structure (DSSP, 8-state):
--------SHHHHHHHHHHHS-HHHHHHHHTTTS--S--SSSPPPPPGGGGHHHHHHHHHT--HHHHHHHHHH-HHHHHHHT----

Sequence (86 aa):
MRPIASPRGENAFWIEMERVVPWAELCALIEPVYPCEPVGAGRRPVGLERMRIYFIQQWFNLSDPAVEEALYDSRALRAFVGIDLG

Radius of gyration: 15.32 Å; Cα contacts (8 Å, |Δi|>4): 46; chains: 1; bounding box: 28×29×52 Å

Mean predicted aligned error: 8.52 Å

Foldseek 3Di:
DDDPPQDDPPLNVLVVVVVVDPLVVVCVVCVVVQCCQPPPPDDHRDPPLQCVLVVVCVVVVDDPVRSVVVCVVDPSSCVSSVHDPD